Protein AF-A0A387G8W9-F1 (afdb_monomer)

Secondary structure (DSSP, 8-state):
-PPPTTHHHHHHHHHHHHHHHHHHHHHHTTSS--SPPPHHHHHHHHHHHHHHHHHHHHHHHHHS--S---HHHHHHHHHHHHHHHHHHHHHHHHHHH-

Sequence (98 aa):
MRAPSGSVPGLCSASATMFAVGMAFLGYWGVYEPGGWHRSDLIVVILALVGFAALGSVPWIITTPVAEEGQEKIVAARRALLLGVALIWLSVLVSLLA

Structure (mmCIF, N/CA/C/O backbone):
data_AF-A0A387G8W9-F1
#
_entry.id   AF-A0A387G8W9-F1
#
loop_
_atom_site.group_PDB
_atom_site.id
_atom_site.type_symbol
_atom_site.label_atom_id
_atom_site.label_alt_id
_atom_site.label_comp_id
_atom_site.label_asym_id
_atom_site.label_entity_id
_atom_site.label_seq_id
_atom_site.pdbx_PDB_ins_code
_atom_site.Cartn_x
_atom_site.Cartn_y
_atom_site.Cartn_z
_atom_site.occupancy
_atom_site.B_iso_or_equiv
_atom_site.auth_seq_id
_atom_site.auth_comp_id
_atom_site.auth_asym_id
_atom_site.auth_atom_id
_atom_site.pdbx_PDB_model_num
ATOM 1 N N . MET A 1 1 ? -12.599 -10.065 23.168 1.00 49.34 1 MET A N 1
ATOM 2 C CA . MET A 1 1 ? -11.713 -9.254 24.045 1.00 49.34 1 MET A CA 1
ATOM 3 C C . MET A 1 1 ? -11.983 -7.777 23.728 1.00 49.34 1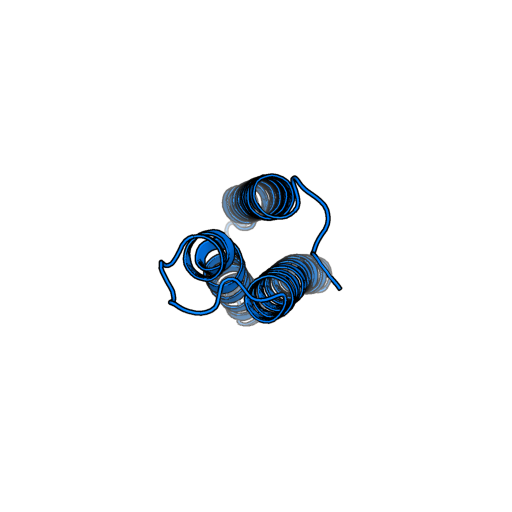 MET A C 1
ATOM 5 O O . MET A 1 1 ? -12.580 -7.522 22.698 1.00 49.34 1 MET A O 1
ATOM 9 N N . ARG A 1 2 ? -11.674 -6.783 24.568 1.00 55.31 2 ARG A N 1
ATOM 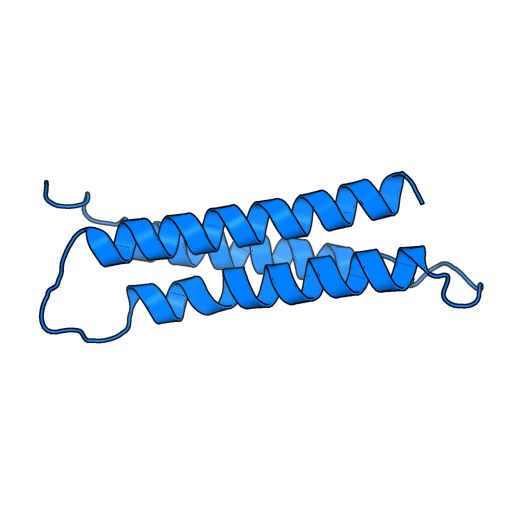10 C CA . ARG A 1 2 ? -11.743 -5.365 24.133 1.00 55.31 2 ARG A CA 1
ATOM 11 C C . ARG A 1 2 ? -10.407 -5.054 23.466 1.00 55.31 2 ARG A C 1
ATOM 13 O O . ARG A 1 2 ? -9.373 -5.443 24.002 1.00 55.31 2 ARG A O 1
ATOM 20 N N . ALA A 1 3 ? -10.399 -4.461 22.276 1.00 59.44 3 ALA A N 1
AT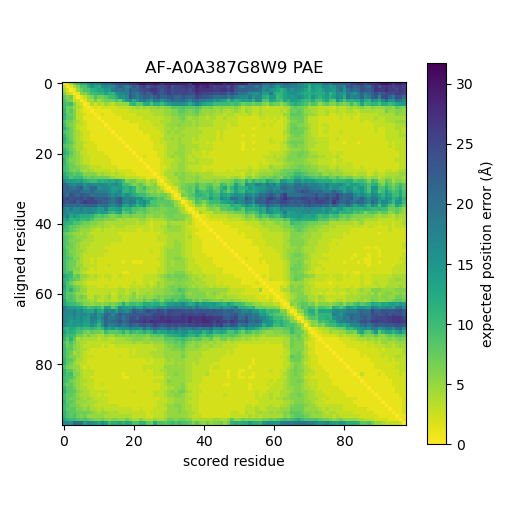OM 21 C CA . ALA A 1 3 ? -9.124 -4.069 21.683 1.00 59.44 3 ALA A CA 1
ATOM 22 C C . ALA A 1 3 ? -8.447 -3.002 22.562 1.00 59.44 3 ALA A C 1
ATOM 24 O O . ALA A 1 3 ? -9.158 -2.177 23.140 1.00 59.44 3 ALA A O 1
ATOM 25 N N . PRO A 1 4 ? -7.109 -3.023 22.696 1.00 64.50 4 PRO A N 1
ATOM 26 C CA . PRO A 1 4 ? -6.409 -2.085 23.558 1.00 64.50 4 PRO A CA 1
ATOM 27 C C . PRO A 1 4 ? -6.667 -0.647 23.103 1.00 64.50 4 PRO A C 1
ATOM 29 O O . PRO A 1 4 ? -6.641 -0.340 21.902 1.00 64.50 4 PRO A 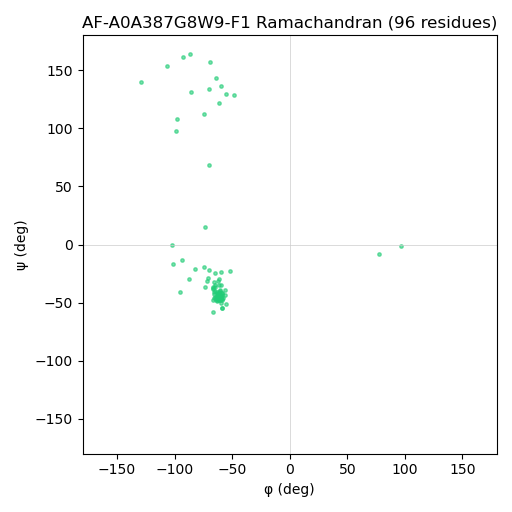O 1
ATOM 32 N N . SER A 1 5 ? -6.932 0.225 24.076 1.00 63.50 5 SER A N 1
ATOM 33 C CA . SER A 1 5 ? -7.089 1.666 23.892 1.00 63.50 5 SER A CA 1
ATOM 34 C C . SER A 1 5 ? -5.921 2.212 23.059 1.00 63.50 5 SER A C 1
ATOM 36 O O . SER A 1 5 ? -4.767 1.916 23.354 1.00 63.50 5 SER A O 1
ATOM 38 N N . GLY A 1 6 ? -6.209 2.959 21.987 1.00 70.94 6 GLY A N 1
ATOM 39 C CA . GLY A 1 6 ? -5.184 3.491 21.072 1.00 70.94 6 GLY A CA 1
ATOM 40 C C . GLY A 1 6 ? -4.918 2.670 19.798 1.00 70.94 6 GLY A C 1
ATOM 41 O O . GLY A 1 6 ? -4.147 3.108 18.947 1.00 70.94 6 GLY A O 1
ATOM 42 N N . SER A 1 7 ? -5.593 1.532 19.592 1.00 78.69 7 SER A N 1
ATOM 43 C CA . SER A 1 7 ? -5.452 0.742 18.349 1.00 78.69 7 SER A CA 1
ATOM 44 C C . SER A 1 7 ? -5.845 1.518 17.081 1.00 78.69 7 SER A C 1
ATOM 46 O O . SER A 1 7 ? -5.230 1.339 16.034 1.00 78.69 7 SER A O 1
ATOM 48 N N . VAL A 1 8 ? -6.855 2.389 17.177 1.00 82.50 8 VAL A N 1
ATOM 49 C CA . VAL A 1 8 ? -7.352 3.207 16.056 1.00 82.50 8 VAL A CA 1
ATOM 50 C C . VAL A 1 8 ? -6.316 4.239 15.588 1.00 82.50 8 VAL A C 1
ATOM 52 O O . VAL A 1 8 ? -5.911 4.161 14.427 1.00 82.50 8 VAL A O 1
ATOM 55 N N . PRO A 1 9 ? -5.821 5.159 16.447 1.00 86.50 9 PRO A N 1
ATOM 56 C CA . PRO A 1 9 ? -4.792 6.110 16.029 1.00 86.50 9 PRO A CA 1
ATOM 57 C C . PRO A 1 9 ? -3.498 5.411 15.596 1.00 86.50 9 PRO A C 1
ATOM 59 O O . PRO A 1 9 ? -2.874 5.850 14.636 1.00 86.50 9 PRO A O 1
ATOM 62 N N . GLY A 1 10 ? -3.126 4.286 16.223 1.00 88.75 10 GLY A N 1
ATOM 63 C CA . GLY A 1 10 ? -1.958 3.504 15.809 1.00 88.75 10 GLY A CA 1
ATOM 64 C C . GLY A 1 10 ? -2.066 2.954 14.382 1.00 88.75 10 GLY A C 1
ATOM 65 O O . GLY A 1 10 ? -1.130 3.101 13.598 1.00 88.75 10 GLY A O 1
ATOM 66 N N . LEU A 1 11 ? -3.210 2.361 14.018 1.00 88.19 11 LEU A N 1
ATOM 67 C CA . LEU A 1 11 ? -3.448 1.839 12.665 1.00 88.19 11 LEU A CA 1
ATOM 68 C C . LEU A 1 11 ? -3.493 2.954 11.613 1.00 88.19 11 LEU A C 1
ATOM 70 O O . LEU A 1 11 ? -2.917 2.792 10.538 1.00 88.19 11 LEU A O 1
ATOM 74 N N . CYS A 1 12 ? -4.129 4.086 11.923 1.00 90.31 12 CYS A N 1
ATOM 75 C CA . CYS A 1 12 ? -4.176 5.234 11.017 1.00 90.31 12 CYS A CA 1
ATOM 76 C C . CYS A 1 12 ? -2.783 5.830 10.777 1.00 90.31 12 CYS A C 1
ATOM 78 O O . CYS A 1 12 ? -2.406 6.024 9.623 1.00 90.31 12 CYS A O 1
ATOM 80 N N . SER A 1 13 ? -2.000 6.063 11.835 1.00 92.50 13 SER A N 1
ATOM 81 C CA . SER A 1 13 ? -0.636 6.586 11.706 1.00 92.50 13 SER A CA 1
ATOM 82 C C . SER A 1 13 ? 0.269 5.624 10.939 1.00 92.50 13 SER A C 1
ATOM 84 O O . SER A 1 13 ? 0.970 6.049 10.028 1.00 92.50 13 SER A O 1
ATOM 86 N N . ALA A 1 14 ? 0.221 4.323 11.246 1.00 93.50 14 ALA A N 1
ATOM 87 C CA . ALA A 1 14 ? 1.002 3.322 10.521 1.00 93.50 14 ALA A CA 1
ATOM 88 C C . ALA A 1 14 ? 0.639 3.281 9.028 1.00 93.50 14 ALA A C 1
ATOM 90 O O . ALA A 1 14 ? 1.531 3.243 8.181 1.00 93.50 14 ALA A O 1
ATOM 91 N N . SER A 1 15 ? -0.658 3.335 8.708 1.00 93.94 15 SER A N 1
ATOM 92 C CA . SER A 1 15 ? -1.121 3.372 7.321 1.00 93.94 15 SER A CA 1
ATOM 93 C C . SER A 1 15 ? -0.625 4.618 6.586 1.00 93.94 15 SER A C 1
ATOM 95 O O . SER A 1 15 ? -0.051 4.504 5.505 1.00 93.94 15 SER A O 1
ATOM 97 N N . ALA A 1 16 ? -0.770 5.800 7.194 1.00 93.75 16 ALA A N 1
ATOM 98 C CA . ALA A 1 16 ? -0.328 7.064 6.609 1.00 93.75 16 ALA A CA 1
ATOM 99 C C . ALA A 1 16 ? 1.185 7.083 6.347 1.00 93.75 16 ALA A C 1
ATOM 101 O O . ALA A 1 16 ? 1.614 7.474 5.262 1.00 93.75 16 ALA A O 1
ATOM 102 N N . THR A 1 17 ? 1.990 6.603 7.300 1.00 95.44 17 THR A N 1
ATOM 103 C CA . THR A 1 17 ? 3.444 6.488 7.129 1.00 95.44 17 THR A CA 1
ATOM 104 C C . THR A 1 17 ? 3.784 5.598 5.942 1.00 95.44 17 THR A C 1
ATOM 106 O O . THR A 1 17 ? 4.582 5.988 5.094 1.00 95.44 17 THR A O 1
ATOM 109 N N . MET A 1 18 ? 3.161 4.422 5.836 1.00 95.44 18 MET A N 1
ATOM 110 C CA . MET A 1 18 ? 3.491 3.502 4.752 1.00 95.44 18 MET A CA 1
ATOM 111 C C . MET A 1 18 ? 2.982 3.977 3.390 1.00 95.44 18 MET A C 1
ATOM 113 O O . MET A 1 18 ? 3.639 3.754 2.375 1.00 95.44 18 MET A O 1
ATOM 117 N N . PHE A 1 19 ? 1.861 4.697 3.372 1.00 94.00 19 PHE A N 1
ATOM 118 C CA . PHE A 1 19 ? 1.369 5.376 2.180 1.00 94.00 19 PHE A CA 1
ATOM 119 C C . PHE A 1 19 ? 2.366 6.450 1.717 1.00 94.00 19 PHE A C 1
ATOM 121 O O . PHE A 1 19 ? 2.716 6.500 0.542 1.00 94.00 19 PHE A O 1
ATOM 128 N N . ALA A 1 20 ? 2.899 7.262 2.635 1.00 95.25 20 ALA A N 1
ATOM 129 C CA . ALA A 1 20 ? 3.923 8.257 2.316 1.00 95.25 20 ALA A CA 1
ATOM 130 C C . ALA A 1 20 ? 5.221 7.622 1.789 1.00 95.25 20 ALA A C 1
ATOM 132 O O . ALA A 1 20 ? 5.765 8.090 0.791 1.00 95.25 20 ALA A O 1
ATOM 133 N N . VAL A 1 21 ? 5.681 6.526 2.404 1.00 95.00 21 VAL A N 1
ATOM 134 C CA . VAL A 1 21 ? 6.848 5.763 1.926 1.00 95.00 21 VAL A CA 1
ATOM 135 C C . VAL A 1 21 ? 6.621 5.246 0.506 1.00 95.00 21 VAL A C 1
ATOM 137 O O . VAL A 1 21 ? 7.488 5.415 -0.348 1.00 95.00 21 VAL A O 1
ATOM 140 N N . GLY A 1 22 ? 5.451 4.666 0.223 1.00 93.12 22 GLY A N 1
ATOM 141 C CA . GLY A 1 22 ? 5.119 4.216 -1.126 1.00 93.12 22 GLY A CA 1
ATOM 142 C C . GLY A 1 22 ? 5.095 5.369 -2.133 1.00 93.12 22 GLY A C 1
ATOM 143 O O . GLY A 1 22 ? 5.591 5.213 -3.247 1.00 93.12 22 GLY A O 1
ATOM 144 N N . MET A 1 23 ? 4.539 6.532 -1.763 1.00 93.44 23 MET A N 1
ATOM 145 C CA . MET A 1 23 ? 4.521 7.706 -2.647 1.00 93.44 23 MET A CA 1
ATOM 146 C C . MET A 1 23 ? 5.938 8.182 -2.965 1.00 93.44 23 MET A C 1
ATOM 148 O O . MET A 1 23 ? 6.233 8.478 -4.118 1.00 93.44 23 MET A O 1
ATOM 152 N N . ALA A 1 24 ? 6.821 8.222 -1.963 1.00 92.75 24 ALA A N 1
ATOM 153 C CA . ALA A 1 24 ? 8.225 8.566 -2.163 1.00 92.75 24 ALA A CA 1
ATOM 154 C C . ALA A 1 24 ? 8.928 7.563 -3.090 1.00 92.75 24 ALA A C 1
ATOM 156 O O . ALA A 1 24 ? 9.681 7.974 -3.969 1.00 92.75 24 ALA A O 1
ATOM 157 N N . PHE A 1 25 ? 8.641 6.265 -2.937 1.00 90.94 25 PHE A N 1
ATOM 158 C CA . PHE A 1 25 ? 9.153 5.223 -3.826 1.00 90.94 25 PHE A CA 1
ATOM 159 C C . PHE A 1 25 ? 8.734 5.465 -5.282 1.00 90.94 25 PHE A C 1
ATOM 161 O O . PHE A 1 25 ? 9.610 5.583 -6.130 1.00 90.94 25 PHE A O 1
ATOM 168 N N . LEU A 1 26 ? 7.437 5.615 -5.576 1.00 88.31 26 LEU A N 1
ATOM 169 C CA . LEU A 1 26 ? 6.982 5.869 -6.952 1.00 88.31 26 LEU A CA 1
ATOM 170 C C . LEU A 1 26 ? 7.438 7.221 -7.505 1.00 88.31 26 LEU A C 1
ATOM 172 O O . LEU A 1 26 ? 7.644 7.347 -8.703 1.00 88.31 26 LEU A O 1
ATO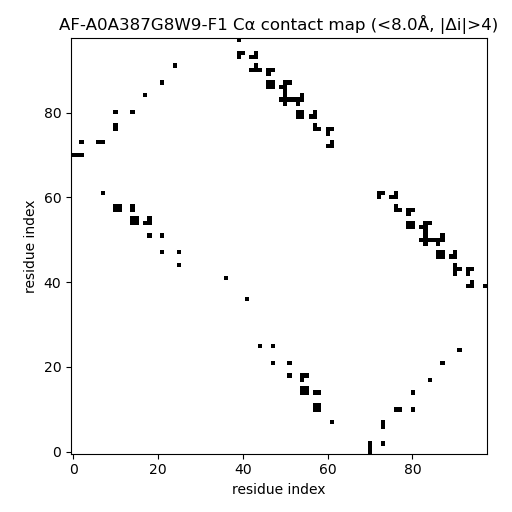M 176 N N . GLY A 1 27 ? 7.563 8.239 -6.652 1.00 86.44 27 GLY A N 1
ATOM 177 C CA . GLY A 1 27 ? 8.043 9.556 -7.065 1.00 86.44 27 GLY A CA 1
ATOM 178 C C . GLY A 1 27 ? 9.528 9.569 -7.429 1.00 86.44 27 GLY A C 1
ATOM 179 O O . GLY A 1 27 ? 9.963 10.460 -8.149 1.00 86.44 27 GLY A O 1
ATOM 180 N N . TYR A 1 28 ? 10.302 8.604 -6.930 1.00 83.88 28 TYR A N 1
ATOM 181 C CA . TYR A 1 28 ? 11.713 8.435 -7.271 1.00 83.88 28 TYR A CA 1
ATOM 182 C C . TYR A 1 28 ? 11.917 7.422 -8.406 1.00 83.88 28 TYR A C 1
ATOM 184 O O . TYR A 1 28 ? 12.744 7.625 -9.296 1.00 83.88 28 TYR A O 1
ATOM 192 N N . TRP A 1 29 ? 11.167 6.325 -8.370 1.00 81.06 29 TRP A N 1
ATOM 193 C CA . TRP A 1 29 ? 11.270 5.228 -9.319 1.00 81.06 29 TRP A CA 1
ATOM 194 C C . TRP A 1 29 ? 10.751 5.638 -10.710 1.00 81.06 29 TRP A C 1
ATOM 196 O O . TRP A 1 29 ? 9.712 6.283 -10.833 1.00 81.06 29 TRP A O 1
ATOM 206 N N . GLY A 1 30 ? 11.501 5.307 -11.766 1.00 70.31 30 GLY A N 1
ATOM 207 C CA . GLY A 1 30 ? 11.163 5.630 -13.160 1.00 70.31 30 GLY A CA 1
ATOM 208 C C . GLY A 1 30 ? 11.428 7.079 -13.607 1.00 70.31 30 GLY A C 1
ATOM 209 O O . GLY A 1 30 ? 11.351 7.366 -14.797 1.00 70.31 30 GLY A O 1
ATOM 210 N N . VAL A 1 31 ? 11.788 8.005 -12.706 1.00 67.94 31 VAL A N 1
ATOM 21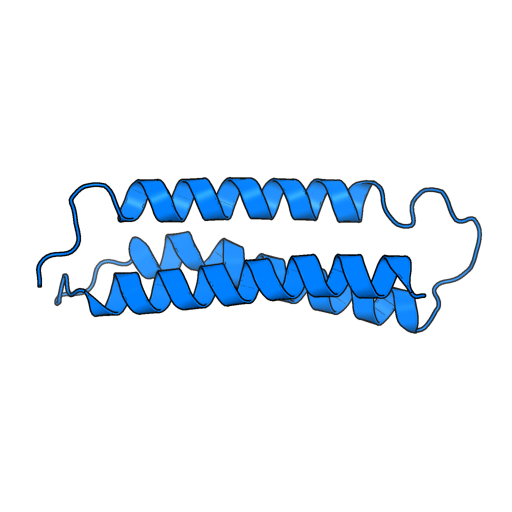1 C CA . VAL A 1 31 ? 12.095 9.409 -13.077 1.00 67.94 31 VAL A CA 1
ATOM 212 C C . VAL A 1 31 ? 13.415 9.539 -13.842 1.00 67.94 31 VAL A C 1
ATOM 214 O O . VAL A 1 31 ? 13.580 10.450 -14.652 1.00 67.94 31 VAL A O 1
ATOM 217 N N . TYR A 1 32 ? 14.362 8.635 -13.593 1.00 64.69 32 TYR A N 1
ATOM 218 C CA . TYR A 1 32 ? 15.726 8.731 -14.119 1.00 64.69 32 TYR A CA 1
ATOM 219 C C . TYR A 1 32 ? 16.007 7.813 -15.309 1.00 64.69 32 TYR A C 1
ATOM 221 O O . TYR A 1 32 ? 17.119 7.838 -15.833 1.00 64.69 32 TYR A O 1
ATOM 229 N N . GLU A 1 33 ? 15.033 7.018 -15.749 1.00 64.81 33 GLU A N 1
ATOM 230 C CA . GLU A 1 33 ? 15.215 6.075 -16.850 1.00 64.81 33 GLU A CA 1
ATOM 231 C C . GLU A 1 33 ? 14.691 6.684 -18.158 1.00 64.81 33 GLU A C 1
ATOM 233 O O . GLU A 1 33 ? 13.483 6.801 -18.347 1.00 64.81 33 GLU A O 1
ATOM 238 N N . PRO A 1 34 ? 15.570 7.070 -19.105 1.00 61.03 34 PRO A N 1
ATOM 239 C CA . PRO A 1 34 ? 15.167 7.656 -20.387 1.00 61.03 34 PRO A CA 1
ATOM 240 C C . PRO A 1 34 ? 14.564 6.631 -21.376 1.00 61.03 34 PRO A C 1
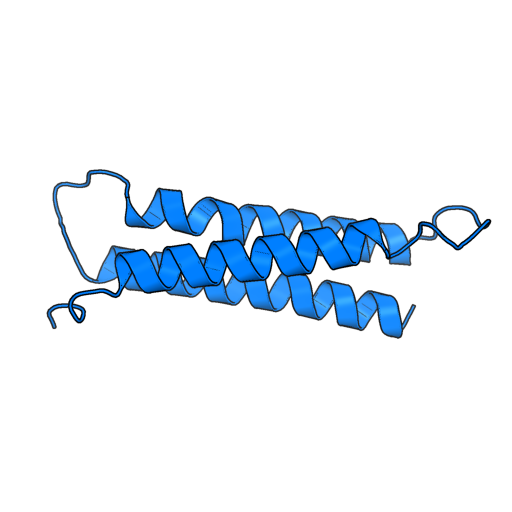ATOM 242 O O . PRO A 1 34 ? 14.476 6.907 -22.573 1.00 61.03 34 PRO A O 1
ATOM 245 N N . GLY A 1 35 ? 14.187 5.437 -20.904 1.00 67.88 35 GLY A N 1
ATOM 246 C CA . GLY A 1 35 ? 13.629 4.344 -21.700 1.00 67.88 35 GLY A CA 1
ATOM 247 C C . GLY A 1 35 ? 12.097 4.354 -21.758 1.00 67.88 35 GLY A C 1
ATOM 248 O O . GLY A 1 35 ? 11.424 4.972 -20.940 1.00 67.88 35 GLY A O 1
ATOM 249 N N . GLY A 1 36 ? 11.526 3.660 -22.745 1.00 72.00 36 GLY A N 1
ATOM 250 C CA . GLY A 1 36 ? 10.080 3.429 -22.803 1.00 72.00 36 GLY A CA 1
ATOM 251 C C . GLY A 1 36 ? 9.604 2.473 -21.702 1.00 72.00 36 GLY A C 1
ATOM 252 O O . GLY A 1 36 ? 10.380 1.652 -21.217 1.00 72.00 36 GLY A O 1
ATOM 253 N N . TRP A 1 37 ? 8.318 2.554 -21.352 1.00 78.25 37 TRP A N 1
ATOM 254 C CA . TRP A 1 37 ? 7.705 1.679 -20.348 1.00 78.25 37 TRP A CA 1
ATOM 255 C C . TRP A 1 37 ? 7.780 0.208 -20.765 1.00 78.25 37 TRP A C 1
ATOM 257 O O . TRP A 1 37 ? 7.233 -0.196 -21.796 1.00 78.25 37 TRP A O 1
ATOM 267 N N . HIS A 1 38 ? 8.410 -0.601 -19.924 1.00 81.06 38 HIS A N 1
ATOM 268 C CA . HIS A 1 38 ? 8.414 -2.049 -20.024 1.00 81.06 38 HIS A CA 1
ATOM 269 C C . HIS A 1 38 ? 7.201 -2.648 -19.305 1.00 81.06 38 HIS A C 1
ATOM 271 O O . HIS A 1 38 ? 6.511 -2.020 -18.504 1.00 81.06 38 HIS A O 1
ATOM 277 N N . ARG A 1 39 ? 6.905 -3.918 -19.604 1.00 82.69 39 ARG A N 1
ATOM 278 C CA . ARG A 1 39 ? 5.785 -4.630 -18.964 1.00 82.69 39 ARG A CA 1
ATOM 279 C C . ARG A 1 39 ? 5.976 -4.769 -17.451 1.00 82.69 39 ARG A C 1
ATOM 281 O O . ARG A 1 39 ? 4.985 -4.777 -16.728 1.00 82.69 39 ARG A O 1
ATOM 288 N N . SER A 1 40 ? 7.222 -4.876 -16.992 1.00 84.88 40 SER A N 1
ATOM 289 C CA . SER A 1 40 ? 7.600 -4.858 -15.575 1.00 84.88 40 SER A CA 1
ATOM 290 C C . SER A 1 40 ? 7.160 -3.569 -14.892 1.00 84.88 40 SER A C 1
ATOM 292 O O . SER A 1 40 ? 6.589 -3.627 -13.806 1.00 84.88 40 SER A O 1
ATOM 294 N N . ASP A 1 41 ? 7.320 -2.431 -15.562 1.00 87.88 41 ASP A N 1
ATOM 295 C CA . ASP A 1 41 ? 6.992 -1.123 -15.000 1.00 87.88 41 ASP A CA 1
ATOM 296 C C . ASP A 1 41 ? 5.503 -1.005 -14.690 1.00 87.88 41 ASP A C 1
ATOM 298 O O . ASP A 1 41 ? 5.080 -0.537 -13.633 1.00 87.88 41 ASP A O 1
ATOM 302 N N . LEU A 1 42 ? 4.690 -1.533 -15.603 1.00 88.12 42 LEU A N 1
ATOM 303 C CA . LEU A 1 42 ? 3.246 -1.581 -15.454 1.00 88.12 42 LEU A CA 1
ATOM 304 C C . LEU A 1 42 ? 2.827 -2.477 -14.274 1.00 88.12 42 LEU A C 1
ATOM 306 O O . LEU A 1 42 ? 1.874 -2.154 -13.568 1.00 88.12 42 LEU A O 1
ATOM 310 N N . ILE A 1 43 ? 3.558 -3.569 -14.016 1.00 91.25 43 ILE A N 1
ATOM 311 C CA . ILE A 1 43 ? 3.329 -4.438 -12.850 1.00 91.25 43 ILE A CA 1
ATOM 312 C C . ILE A 1 43 ? 3.662 -3.687 -11.556 1.00 91.25 43 ILE A C 1
ATOM 314 O O . ILE A 1 43 ? 2.838 -3.685 -10.643 1.00 91.25 43 ILE A O 1
ATOM 318 N N . VAL A 1 44 ? 4.818 -3.017 -11.487 1.00 91.44 44 VAL A N 1
ATOM 319 C CA . VAL A 1 44 ? 5.226 -2.203 -10.326 1.00 91.44 44 VAL A CA 1
ATOM 320 C C . VAL A 1 44 ? 4.147 -1.164 -10.011 1.00 91.44 44 VAL A C 1
ATOM 322 O O . VAL A 1 44 ? 3.625 -1.122 -8.897 1.00 91.44 44 VAL A O 1
ATOM 325 N N . VAL A 1 45 ? 3.718 -0.389 -11.010 1.00 91.38 45 VAL A N 1
ATOM 326 C CA . VAL A 1 45 ? 2.700 0.655 -10.822 1.00 91.38 45 VAL A CA 1
ATOM 327 C C . VAL A 1 45 ? 1.364 0.073 -10.357 1.00 91.38 45 VAL A C 1
ATOM 329 O O . VAL A 1 45 ? 0.773 0.597 -9.413 1.00 91.38 45 VAL A O 1
ATOM 332 N N . ILE A 1 46 ? 0.882 -1.019 -10.959 1.00 93.81 46 ILE A N 1
ATOM 333 C CA . ILE A 1 46 ? -0.389 -1.637 -10.550 1.00 93.81 46 ILE A CA 1
ATOM 334 C C . ILE A 1 46 ? -0.322 -2.119 -9.100 1.00 93.81 46 ILE A C 1
ATOM 336 O O . ILE A 1 46 ? -1.231 -1.831 -8.321 1.00 93.81 46 ILE A O 1
ATOM 340 N N . LEU A 1 47 ? 0.746 -2.818 -8.711 1.00 93.88 47 LEU A N 1
ATOM 341 C CA . LEU A 1 47 ? 0.916 -3.287 -7.334 1.00 93.88 47 LEU A CA 1
ATOM 342 C C . LEU A 1 47 ? 0.942 -2.122 -6.347 1.00 93.88 47 LEU A C 1
ATOM 344 O O . LEU A 1 47 ? 0.262 -2.181 -5.321 1.00 93.88 47 LEU A O 1
ATOM 348 N N . ALA A 1 48 ? 1.680 -1.059 -6.671 1.00 93.69 48 ALA A N 1
ATOM 349 C CA . ALA A 1 48 ? 1.757 0.123 -5.830 1.00 93.69 48 ALA A CA 1
ATOM 350 C C . ALA A 1 48 ? 0.387 0.802 -5.674 1.00 93.69 48 ALA A C 1
ATOM 352 O O . ALA A 1 48 ? -0.029 1.096 -4.554 1.00 93.69 48 ALA A O 1
ATOM 353 N N . LEU A 1 49 ? -0.362 0.978 -6.769 1.00 94.69 49 LEU A N 1
ATOM 354 C CA . LEU A 1 49 ? -1.703 1.572 -6.750 1.00 94.69 49 LEU A CA 1
ATOM 355 C C . LEU A 1 49 ? -2.706 0.746 -5.936 1.00 94.69 49 LEU A C 1
ATOM 357 O O . LEU A 1 49 ? -3.460 1.309 -5.140 1.00 94.69 49 LEU A O 1
ATOM 361 N N . VAL A 1 50 ? -2.700 -0.583 -6.080 1.00 96.31 50 VAL A N 1
ATOM 362 C CA . VAL A 1 50 ? -3.559 -1.461 -5.266 1.00 96.31 50 VAL A CA 1
ATOM 363 C C . VAL A 1 50 ? -3.128 -1.414 -3.795 1.00 96.31 50 VAL A C 1
ATOM 365 O O . VAL A 1 50 ? -3.979 -1.367 -2.905 1.00 96.31 50 VAL A O 1
ATOM 368 N N . GLY A 1 51 ? -1.820 -1.346 -3.526 1.00 93.88 51 GLY A N 1
ATOM 369 C CA . GLY A 1 51 ? -1.272 -1.145 -2.185 1.00 93.88 51 GLY A CA 1
ATOM 370 C C . GLY A 1 51 ? -1.759 0.155 -1.542 1.00 93.88 51 GLY A C 1
ATOM 371 O O . GLY A 1 51 ? -2.245 0.137 -0.411 1.00 93.88 51 GLY A O 1
ATOM 372 N N . PHE A 1 52 ? -1.726 1.269 -2.275 1.00 95.06 52 PHE A N 1
ATOM 373 C CA . PHE A 1 52 ? -2.265 2.549 -1.813 1.00 95.06 52 PHE A CA 1
ATOM 374 C C . PHE A 1 52 ? -3.763 2.505 -1.564 1.00 95.06 52 PHE A C 1
ATOM 376 O O . PHE A 1 52 ? -4.209 3.011 -0.539 1.00 95.06 52 PHE A O 1
ATOM 383 N N . ALA A 1 53 ? -4.542 1.892 -2.455 1.00 95.50 53 ALA A N 1
ATOM 384 C CA . ALA A 1 53 ? -5.980 1.752 -2.250 1.00 95.50 53 ALA A CA 1
ATOM 385 C C . ALA A 1 53 ? -6.279 0.985 -0.949 1.00 95.50 53 ALA A C 1
ATOM 387 O O . ALA A 1 53 ? -7.111 1.414 -0.147 1.00 95.50 53 ALA A O 1
ATOM 388 N N . ALA A 1 54 ? -5.544 -0.101 -0.688 1.00 93.50 54 ALA A N 1
ATOM 389 C CA . ALA A 1 54 ? -5.666 -0.865 0.548 1.00 93.50 54 ALA A CA 1
ATOM 390 C C . ALA A 1 54 ? -5.275 -0.036 1.785 1.00 93.50 54 ALA A C 1
ATOM 392 O O . ALA A 1 54 ? -6.054 0.031 2.737 1.00 93.50 54 ALA A O 1
ATOM 393 N N . LEU A 1 55 ? -4.131 0.656 1.764 1.00 91.62 55 LEU A N 1
ATOM 394 C CA . LEU A 1 55 ? -3.680 1.522 2.863 1.00 91.62 55 LEU A CA 1
ATOM 395 C C . LEU A 1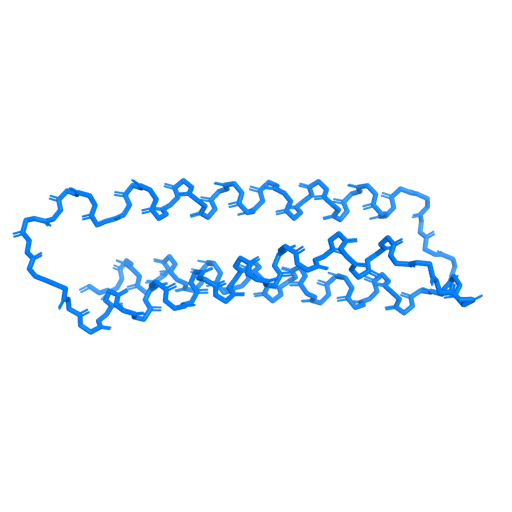 55 ? -4.656 2.687 3.118 1.00 91.62 55 LEU A C 1
ATOM 397 O O . LEU A 1 55 ? -5.070 2.922 4.256 1.00 91.62 55 LEU A O 1
ATOM 401 N N . GLY A 1 56 ? -5.097 3.375 2.065 1.00 91.75 56 GLY A N 1
ATOM 402 C CA . GLY A 1 56 ? -6.053 4.482 2.134 1.00 91.75 56 GLY A CA 1
ATOM 403 C C . GLY A 1 56 ? -7.445 4.065 2.618 1.00 91.75 56 GLY A C 1
ATOM 404 O O . GLY A 1 56 ? -8.158 4.874 3.210 1.00 91.75 56 GLY A O 1
ATOM 405 N N . SER A 1 57 ? -7.818 2.793 2.450 1.00 91.12 57 SER A N 1
ATOM 406 C CA . SER A 1 57 ? -9.064 2.246 2.999 1.00 91.12 57 SER A CA 1
ATOM 407 C C . SER A 1 57 ? -9.015 2.013 4.518 1.00 91.12 57 SER A C 1
ATOM 409 O O . SER A 1 57 ? -10.067 1.959 5.154 1.00 91.12 57 SER A O 1
ATOM 411 N N . VAL A 1 58 ? -7.826 1.924 5.136 1.00 90.12 58 VAL A N 1
ATOM 412 C CA . VAL A 1 58 ? -7.671 1.626 6.576 1.00 90.12 58 VAL A CA 1
ATOM 413 C C . VAL A 1 58 ? -8.361 2.673 7.465 1.00 90.12 58 VAL A C 1
ATOM 415 O O . VAL A 1 58 ? -9.157 2.261 8.316 1.00 90.12 58 VAL A O 1
ATOM 418 N N . PRO A 1 59 ? -8.143 3.997 7.281 1.00 88.19 59 PRO A N 1
ATOM 419 C CA . PRO A 1 59 ? -8.888 5.018 8.012 1.00 88.19 59 PRO A CA 1
ATOM 420 C C . PRO A 1 59 ? -10.399 4.875 7.837 1.00 88.19 59 PRO A C 1
ATOM 422 O O . PRO A 1 59 ? -11.121 4.922 8.824 1.00 88.19 59 PRO A O 1
ATOM 425 N N . TRP A 1 60 ? -10.874 4.628 6.614 1.00 86.56 60 TRP A N 1
ATOM 426 C CA . TRP A 1 60 ? -12.304 4.483 6.330 1.00 86.56 60 TRP A CA 1
ATOM 427 C C . TRP A 1 60 ? -12.926 3.291 7.074 1.00 86.56 60 TRP A C 1
ATOM 429 O O . TRP A 1 60 ? -13.960 3.414 7.732 1.00 86.56 60 TRP A O 1
ATOM 439 N N . ILE A 1 61 ? -12.270 2.128 7.037 1.00 85.44 61 ILE A N 1
ATOM 440 C CA . ILE A 1 61 ? -12.739 0.906 7.708 1.00 85.44 61 ILE A CA 1
ATOM 441 C C . ILE A 1 61 ? -12.849 1.117 9.221 1.00 85.44 61 ILE A C 1
ATOM 443 O O . ILE A 1 61 ? -13.787 0.627 9.853 1.00 85.44 61 ILE A O 1
ATOM 447 N N . ILE A 1 62 ? -11.904 1.845 9.819 1.00 83.94 62 ILE A N 1
ATOM 448 C CA . ILE A 1 62 ? -11.849 1.969 11.273 1.00 83.94 62 ILE A CA 1
ATOM 449 C C . ILE A 1 62 ? -12.711 3.113 11.825 1.00 83.94 62 ILE A C 1
ATOM 451 O O . ILE A 1 62 ? -13.247 2.966 12.923 1.00 83.94 62 ILE A O 1
ATOM 455 N N . THR A 1 63 ? -12.912 4.200 11.070 1.00 83.50 63 THR A N 1
ATOM 456 C CA . THR A 1 63 ? -13.680 5.382 11.516 1.00 83.50 63 THR A CA 1
ATOM 457 C C . THR A 1 63 ? -15.159 5.368 11.133 1.00 83.50 63 THR A C 1
ATOM 459 O O . THR A 1 63 ? -15.924 6.154 11.685 1.00 83.50 63 THR A O 1
ATOM 462 N N . THR A 1 64 ? -15.597 4.486 10.229 1.00 79.56 64 THR A N 1
ATOM 463 C CA . THR A 1 64 ? -17.018 4.379 9.837 1.00 79.56 64 THR A CA 1
ATOM 464 C C . THR A 1 64 ? -17.931 4.156 11.053 1.00 79.56 64 THR A C 1
ATOM 466 O O . THR A 1 64 ? -17.662 3.256 11.844 1.00 79.56 64 THR A O 1
ATOM 469 N N . PRO A 1 65 ? -19.018 4.916 11.251 1.00 62.56 65 PRO A N 1
ATOM 470 C CA . PRO A 1 65 ? -19.926 4.689 12.373 1.00 62.56 65 PRO A CA 1
ATOM 471 C C . PRO A 1 65 ? -20.771 3.434 12.098 1.00 62.56 65 PRO A C 1
ATOM 473 O O . PRO A 1 65 ? -21.584 3.422 11.179 1.00 62.56 65 PRO A O 1
ATOM 476 N N . VAL A 1 66 ? -20.566 2.358 12.862 1.00 60.12 66 VAL A N 1
ATOM 477 C CA . VAL A 1 66 ? -21.352 1.113 12.765 1.00 60.12 66 VAL A CA 1
ATOM 478 C C . VAL A 1 66 ? -21.829 0.753 14.168 1.00 60.12 66 VAL A C 1
ATOM 480 O O . VAL A 1 66 ? -21.071 0.921 15.120 1.00 60.12 66 VAL A O 1
ATOM 483 N N . ALA A 1 67 ? -23.074 0.285 14.294 1.00 57.16 67 ALA A N 1
ATOM 484 C CA . ALA A 1 67 ? -23.744 0.040 15.576 1.00 57.16 67 ALA A CA 1
ATOM 485 C C . ALA A 1 67 ? -23.029 -0.987 16.481 1.00 57.16 67 ALA A C 1
ATOM 487 O O . ALA A 1 67 ? -23.176 -0.935 17.700 1.00 57.16 67 ALA A O 1
ATOM 488 N N . GLU A 1 68 ? -22.220 -1.880 15.904 1.00 57.12 68 GLU A N 1
ATOM 489 C CA . GLU A 1 68 ? -21.324 -2.773 16.639 1.00 57.12 68 GLU A CA 1
ATOM 490 C C . GLU A 1 68 ? -19.897 -2.209 16.648 1.00 57.12 68 GLU A C 1
ATOM 492 O O . GLU A 1 68 ? -19.106 -2.392 15.717 1.00 57.12 68 GLU A O 1
ATOM 497 N N . GLU A 1 69 ? -19.538 -1.533 17.741 1.00 57.69 69 GLU A N 1
ATOM 498 C CA . GLU A 1 69 ? -18.152 -1.194 18.085 1.00 57.69 69 GLU A CA 1
ATOM 499 C C . GLU A 1 69 ? -17.385 -2.472 18.487 1.00 57.69 69 GLU A C 1
ATOM 501 O O . GLU A 1 69 ? -17.051 -2.715 19.648 1.00 57.69 69 GLU A O 1
ATOM 506 N N . GLY A 1 70 ? -17.161 -3.352 17.511 1.00 61.38 70 GLY A N 1
ATOM 507 C CA . GLY A 1 70 ? -16.600 -4.686 17.700 1.00 61.38 70 GLY A CA 1
ATOM 508 C C . GLY A 1 70 ? -15.152 -4.820 17.227 1.00 61.38 70 GLY A C 1
ATOM 509 O O . GLY A 1 70 ? -14.703 -4.147 16.297 1.00 61.38 70 GLY A O 1
ATOM 510 N N . GLN A 1 71 ? -14.415 -5.763 17.830 1.00 66.06 71 GLN A N 1
ATOM 511 C CA . GLN A 1 71 ? -13.043 -6.132 17.436 1.00 66.06 71 GLN A CA 1
ATOM 512 C C . GLN A 1 71 ? -12.888 -6.465 15.944 1.00 66.06 71 GLN A C 1
ATOM 514 O O . GLN A 1 71 ? -11.784 -6.360 15.409 1.00 66.06 71 GLN A O 1
ATOM 519 N N . GLU A 1 72 ? -13.972 -6.840 15.269 1.00 74.00 72 GLU A N 1
ATOM 520 C CA . GLU A 1 72 ? -13.996 -7.181 13.847 1.00 74.00 72 GLU A CA 1
ATOM 521 C C . GLU A 1 72 ? -13.467 -6.055 12.956 1.00 74.00 72 GLU A C 1
ATOM 523 O O . GLU A 1 72 ? -12.676 -6.315 12.049 1.00 74.00 72 GLU A O 1
ATOM 528 N N . LYS A 1 73 ? -13.781 -4.793 13.273 1.00 75.38 73 LYS A N 1
ATOM 529 C CA . LYS A 1 73 ? -13.292 -3.634 12.507 1.00 75.38 73 LYS A CA 1
ATOM 530 C C . LYS A 1 73 ? -11.778 -3.490 12.598 1.00 75.38 73 LYS A C 1
ATOM 532 O O . LYS A 1 73 ? -11.119 -3.150 11.622 1.00 75.38 73 LYS A O 1
ATOM 537 N N . ILE A 1 74 ? -11.209 -3.802 13.760 1.00 81.12 74 ILE A N 1
ATOM 538 C CA . ILE A 1 74 ? -9.763 -3.733 14.001 1.00 81.12 74 ILE A CA 1
ATOM 539 C C . ILE A 1 74 ? -9.048 -4.878 13.288 1.00 81.12 74 ILE A C 1
ATOM 541 O O . ILE A 1 74 ? -7.958 -4.682 12.755 1.00 81.12 74 ILE A O 1
ATOM 545 N N . VAL A 1 75 ? -9.660 -6.063 13.232 1.00 85.00 75 VAL A N 1
ATOM 546 C CA . VAL A 1 75 ? -9.135 -7.188 12.448 1.00 85.00 75 VAL A CA 1
ATOM 547 C C . VAL A 1 75 ? -9.179 -6.866 10.954 1.00 85.00 75 VAL A C 1
ATOM 549 O O . VAL A 1 75 ? -8.173 -7.056 10.272 1.00 85.00 75 VAL A O 1
ATOM 552 N N . ALA A 1 76 ? -10.295 -6.332 10.452 1.00 86.94 76 ALA A N 1
ATOM 553 C CA . ALA A 1 76 ? -10.436 -5.922 9.056 1.00 86.94 76 ALA A CA 1
ATOM 554 C C . ALA A 1 76 ? -9.431 -4.820 8.681 1.00 86.94 76 ALA A C 1
ATOM 556 O O . ALA A 1 76 ? -8.693 -4.971 7.709 1.00 86.94 76 ALA A O 1
ATOM 557 N N . ALA A 1 77 ? -9.316 -3.770 9.500 1.00 89.00 77 ALA A N 1
ATOM 558 C CA . ALA A 1 77 ? -8.348 -2.692 9.306 1.00 89.00 77 ALA A CA 1
ATOM 559 C C . ALA A 1 77 ? -6.898 -3.202 9.336 1.00 89.00 77 ALA A C 1
ATOM 561 O O . ALA A 1 77 ? -6.083 -2.803 8.507 1.00 89.00 77 ALA A O 1
ATOM 562 N N . ARG A 1 78 ? -6.566 -4.138 10.236 1.00 90.56 78 ARG A N 1
ATOM 563 C CA . ARG A 1 78 ? -5.237 -4.765 10.281 1.00 90.56 78 ARG A CA 1
ATOM 564 C C . ARG A 1 78 ? -4.955 -5.596 9.031 1.00 90.56 78 ARG A C 1
ATOM 566 O O . ARG A 1 78 ? -3.837 -5.561 8.535 1.00 90.56 78 ARG A O 1
ATOM 573 N N . ARG A 1 79 ? -5.941 -6.337 8.518 1.00 92.56 79 ARG A N 1
ATOM 574 C CA . ARG A 1 79 ? -5.798 -7.105 7.270 1.00 92.56 79 ARG A CA 1
ATOM 575 C C . ARG A 1 79 ? -5.586 -6.184 6.073 1.00 92.56 79 ARG A C 1
ATOM 577 O O . ARG A 1 79 ? -4.679 -6.441 5.294 1.00 92.56 79 ARG A O 1
ATOM 584 N N . ALA A 1 80 ? -6.363 -5.106 5.969 1.00 92.88 80 ALA A N 1
ATOM 585 C CA . ALA A 1 80 ? -6.191 -4.097 4.926 1.00 92.88 80 ALA A CA 1
ATOM 586 C C . ALA A 1 80 ? -4.805 -3.435 5.002 1.00 92.88 80 ALA A C 1
ATOM 588 O O . ALA A 1 80 ? -4.130 -3.321 3.981 1.00 92.88 80 ALA A O 1
ATOM 589 N N . LEU A 1 81 ? -4.335 -3.101 6.212 1.00 93.00 81 LEU A N 1
ATOM 590 C CA . LEU A 1 81 ? -2.980 -2.595 6.435 1.00 93.00 81 LEU A CA 1
ATOM 591 C C . LEU A 1 81 ? -1.928 -3.608 5.964 1.00 93.00 81 LEU A C 1
ATOM 593 O O . LEU A 1 81 ? -1.090 -3.265 5.141 1.00 93.00 81 LEU A O 1
ATOM 597 N N . LEU A 1 82 ? -1.978 -4.854 6.445 1.00 95.75 82 LEU A N 1
ATOM 598 C CA . LEU A 1 82 ? -1.008 -5.894 6.080 1.00 95.75 82 LEU A CA 1
ATOM 599 C C . LEU A 1 82 ? -0.980 -6.154 4.572 1.00 95.75 82 LEU A C 1
ATOM 601 O O . LEU A 1 82 ? 0.100 -6.282 4.002 1.00 95.75 82 LEU A O 1
ATOM 605 N N . LEU A 1 83 ? -2.149 -6.198 3.930 1.00 96.25 83 LEU A N 1
ATOM 606 C CA . LEU A 1 83 ? -2.270 -6.374 2.486 1.00 96.25 83 LEU A CA 1
ATOM 607 C C . LEU A 1 83 ? -1.646 -5.195 1.735 1.00 96.25 83 LEU A C 1
ATOM 609 O O . LEU A 1 83 ? -0.855 -5.408 0.821 1.00 96.25 83 LEU A O 1
ATOM 613 N N . GLY A 1 84 ? -1.943 -3.962 2.152 1.00 93.44 84 GLY A N 1
ATOM 614 C CA . GLY A 1 84 ? -1.362 -2.763 1.558 1.00 93.44 84 GLY A CA 1
ATOM 615 C C . GLY A 1 84 ? 0.160 -2.718 1.694 1.00 93.44 84 GLY A C 1
ATOM 616 O O . GLY A 1 84 ? 0.861 -2.527 0.705 1.00 93.44 84 GLY A O 1
ATOM 617 N N . VAL A 1 85 ? 0.683 -2.986 2.894 1.00 96.62 85 VAL A N 1
ATOM 618 C CA . VAL A 1 85 ? 2.130 -3.064 3.149 1.00 96.62 85 VAL A CA 1
ATOM 619 C C . VAL A 1 85 ? 2.785 -4.150 2.294 1.00 96.62 85 VAL A C 1
ATOM 621 O O . VAL A 1 85 ? 3.813 -3.892 1.671 1.00 96.62 85 VAL A O 1
ATOM 624 N N . ALA A 1 86 ? 2.195 -5.346 2.228 1.00 96.69 86 ALA A N 1
ATOM 625 C CA . ALA A 1 86 ? 2.728 -6.447 1.433 1.00 96.69 86 ALA A CA 1
ATOM 626 C C . ALA A 1 86 ? 2.774 -6.106 -0.063 1.00 96.69 86 ALA A C 1
ATOM 628 O O . ALA A 1 86 ? 3.780 -6.382 -0.708 1.00 96.69 86 ALA A O 1
ATOM 629 N N . LEU A 1 87 ? 1.732 -5.469 -0.604 1.00 95.75 87 LEU A N 1
ATOM 630 C CA . LEU A 1 87 ? 1.696 -5.047 -2.006 1.00 95.75 87 LEU A CA 1
ATOM 631 C C . LEU A 1 87 ? 2.739 -3.974 -2.327 1.00 95.75 87 LEU A C 1
ATOM 633 O O . LEU A 1 87 ? 3.413 -4.092 -3.348 1.00 95.75 87 LEU A O 1
ATOM 637 N N . ILE A 1 88 ? 2.920 -2.974 -1.454 1.00 94.88 88 ILE A N 1
ATOM 638 C CA . ILE A 1 88 ? 3.980 -1.968 -1.628 1.00 94.88 88 ILE A CA 1
ATOM 639 C C . ILE A 1 88 ? 5.359 -2.636 -1.628 1.00 94.88 88 ILE A C 1
ATOM 641 O O . ILE A 1 88 ? 6.162 -2.386 -2.521 1.00 94.88 88 ILE A O 1
ATOM 645 N N . TRP A 1 89 ? 5.640 -3.530 -0.680 1.00 96.12 89 TRP A N 1
ATOM 646 C CA . TRP A 1 89 ? 6.930 -4.225 -0.652 1.00 96.12 89 TRP A CA 1
ATOM 647 C C . TRP A 1 89 ? 7.133 -5.163 -1.841 1.00 96.12 89 TRP A C 1
ATOM 649 O O . TRP A 1 89 ? 8.243 -5.252 -2.358 1.00 96.12 89 TRP A O 1
ATOM 659 N N . LEU A 1 90 ? 6.079 -5.832 -2.310 1.00 93.94 90 LEU A N 1
ATOM 660 C CA . LEU A 1 90 ? 6.154 -6.675 -3.499 1.00 93.94 90 LEU A CA 1
ATOM 661 C C . LEU A 1 90 ? 6.408 -5.827 -4.752 1.00 93.94 90 LEU A C 1
ATOM 663 O O . LEU A 1 90 ? 7.213 -6.221 -5.587 1.00 93.94 90 LEU A O 1
ATOM 667 N N . SER A 1 91 ? 5.820 -4.629 -4.836 1.00 92.12 91 SER A N 1
ATOM 668 C CA . SER A 1 91 ? 6.135 -3.641 -5.874 1.00 92.12 91 SER A CA 1
ATOM 669 C C . SER A 1 91 ? 7.616 -3.258 -5.868 1.00 92.12 91 SER A C 1
ATOM 671 O O . SER A 1 91 ? 8.240 -3.229 -6.925 1.00 92.12 91 SER A O 1
ATOM 673 N N . VAL A 1 92 ? 8.186 -2.985 -4.690 1.00 92.62 92 VAL A N 1
ATOM 674 C CA . VAL A 1 92 ? 9.616 -2.668 -4.541 1.00 92.62 92 VAL A CA 1
ATOM 675 C C . VAL A 1 92 ? 10.478 -3.854 -4.973 1.00 92.62 92 VAL A C 1
ATOM 677 O O . VAL A 1 92 ? 11.416 -3.678 -5.740 1.00 92.62 92 VAL A O 1
ATOM 680 N N . LEU A 1 93 ? 10.149 -5.073 -4.538 1.00 93.69 93 LEU A N 1
ATOM 681 C CA . LEU A 1 93 ? 10.887 -6.278 -4.928 1.00 93.69 93 LEU A CA 1
ATOM 682 C C . LEU A 1 93 ? 10.864 -6.504 -6.441 1.00 93.69 93 LEU A C 1
ATOM 684 O O . LEU A 1 93 ? 11.904 -6.793 -7.019 1.00 93.69 93 LEU A O 1
ATOM 688 N N . VAL A 1 94 ? 9.705 -6.348 -7.086 1.00 90.69 94 VAL A N 1
ATOM 689 C CA . VAL A 1 94 ? 9.597 -6.460 -8.548 1.00 90.69 94 VAL A CA 1
ATOM 690 C C . 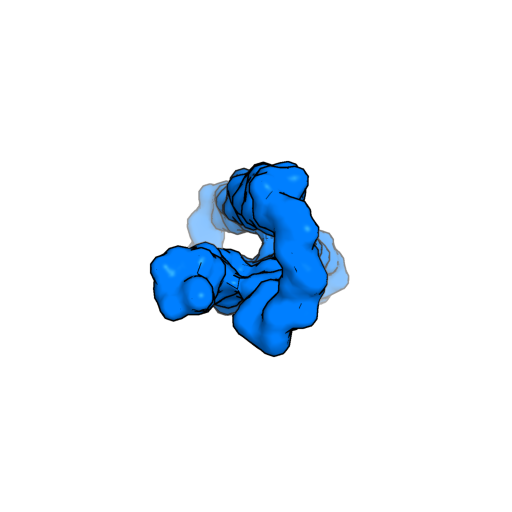VAL A 1 94 ? 10.446 -5.392 -9.228 1.00 90.69 94 VAL A C 1
ATOM 692 O O . VAL A 1 94 ? 11.163 -5.718 -10.162 1.00 90.69 94 VAL A O 1
ATOM 695 N N . SER A 1 95 ? 10.434 -4.154 -8.730 1.00 89.25 95 SER A N 1
ATOM 696 C CA . SER A 1 95 ? 11.275 -3.074 -9.257 1.00 89.25 95 SER A CA 1
ATOM 697 C C . SER A 1 95 ? 12.776 -3.355 -9.146 1.00 89.25 95 SER A C 1
ATOM 699 O O . SER A 1 95 ? 13.527 -2.824 -9.952 1.00 89.25 95 SER A O 1
ATOM 701 N N . LEU A 1 96 ? 13.226 -4.119 -8.149 1.00 88.25 96 LEU A N 1
ATOM 702 C CA . LEU A 1 96 ? 14.642 -4.470 -7.989 1.00 88.25 96 LEU A CA 1
ATOM 703 C C . LEU A 1 96 ? 15.069 -5.660 -8.860 1.00 88.25 96 LEU A C 1
ATOM 705 O O . LEU A 1 96 ? 16.263 -5.868 -9.060 1.00 88.25 96 LEU A O 1
ATOM 709 N N . LEU A 1 97 ? 14.109 -6.481 -9.289 1.00 87.25 97 LEU A N 1
ATOM 710 C CA . LEU A 1 97 ? 14.342 -7.697 -10.074 1.00 87.25 97 LEU A CA 1
ATOM 711 C C . LEU A 1 97 ? 14.066 -7.514 -11.572 1.00 87.25 97 LEU A C 1
ATOM 713 O O . LEU A 1 97 ? 14.442 -8.386 -12.355 1.00 87.25 97 LEU A O 1
ATOM 717 N N . ALA A 1 98 ? 13.352 -6.449 -11.934 1.00 78.56 98 ALA A N 1
ATOM 718 C CA . ALA A 1 98 ? 13.096 -6.027 -13.306 1.00 78.56 98 ALA A CA 1
ATOM 719 C C . ALA A 1 98 ? 14.339 -5.372 -13.917 1.00 78.56 98 ALA A C 1
ATOM 721 O O . ALA A 1 98 ? 14.560 -5.617 -15.125 1.00 78.56 98 ALA A O 1
#

Foldseek 3Di:
DQPDPPLLVVLLVLLVVLLVVLVVVVVPPPPPDPDDDDPLNVLLVVLSVQLNVLSVCLNVLQVDDDPDPDCVSSVSSVVSNVSSNVSSVVSVVSSVVD

Organism: NCBI:txid1312183

Radius of gyration: 15.97 Å; Cα contacts (8 Å, |Δi|>4): 82; chains: 1; bounding box: 40×19×47 Å

pLDDT: mean 84.27, std 12.23, range [49.34, 96.69]

Mean predicted aligned error: 6.61 Å

Solvent-accessible surface area (backbone atoms only — not comparable to full-atom values): 5438 Å² total; per-residue (Å²): 127,83,73,65,89,62,55,65,64,51,52,41,51,53,29,53,53,52,44,50,53,48,50,53,49,58,70,56,53,73,73,83,56,97,65,80,89,49,76,62,54,56,49,28,51,52,33,35,53,54,11,43,53,30,22,66,41,26,51,55,55,60,66,57,92,58,98,72,93,48,60,62,40,57,53,51,25,49,50,31,35,54,50,10,54,52,28,36,51,50,19,52,52,47,62,75,73,102